Protein AF-A0A6I6DXA4-F1 (afdb_monomer_lite)

Foldseek 3Di:
DVVVVVVVVVVCCVVVVVVVVVVVVVVVLLVVQLVQQVVQLVVADFFAFPQWGQHDLQWWKWKWFAAPPPRDTQWIWIHGNQRTPFIAGNNDTDDFHGDSTGGCPVVLVSSQNTFKMWMWIDGPPDRDIKTWMFGHHRGGTHDTGDIDD

Structure (mmCIF, N/CA/C/O backbone):
data_AF-A0A6I6DXA4-F1
#
_entry.id   AF-A0A6I6DXA4-F1
#
loop_
_atom_site.group_PDB
_atom_site.id
_atom_site.type_symbol
_atom_site.label_atom_id
_atom_site.label_alt_id
_atom_site.label_comp_id
_atom_site.label_asym_id
_atom_site.label_entity_id
_atom_site.label_seq_id
_atom_site.pdbx_PDB_ins_code
_atom_site.Cartn_x
_atom_site.Cartn_y
_atom_site.Cartn_z
_atom_site.occupancy
_atom_site.B_iso_or_equiv
_atom_site.auth_seq_id
_atom_site.auth_comp_id
_atom_site.auth_asym_id
_atom_site.auth_atom_id
_atom_site.pdbx_PDB_model_num
ATOM 1 N N . MET A 1 1 ? 25.710 20.396 -50.834 1.00 61.38 1 MET A N 1
ATOM 2 C CA . MET A 1 1 ? 24.650 19.379 -50.615 1.00 61.38 1 MET A CA 1
ATOM 3 C C . MET A 1 1 ? 25.096 18.184 -49.752 1.00 61.38 1 MET A C 1
ATOM 5 O O . MET A 1 1 ? 24.454 17.925 -48.745 1.00 61.38 1 MET A O 1
ATOM 9 N N . ARG A 1 2 ? 26.213 17.489 -50.051 1.00 68.38 2 ARG A N 1
ATOM 10 C CA . ARG A 1 2 ? 26.693 16.324 -49.257 1.00 68.38 2 ARG A CA 1
ATOM 11 C C . ARG A 1 2 ? 27.071 16.621 -47.791 1.00 68.38 2 ARG A C 1
ATOM 13 O O . ARG A 1 2 ? 26.839 15.774 -46.934 1.00 68.38 2 ARG A O 1
ATOM 20 N N . LEU A 1 3 ? 27.631 17.799 -47.497 1.00 70.69 3 LEU A N 1
ATOM 21 C CA . LEU A 1 3 ? 27.996 18.215 -46.130 1.00 70.69 3 LEU A CA 1
ATOM 22 C C . LEU A 1 3 ? 26.767 18.450 -45.239 1.00 70.69 3 LEU A C 1
ATOM 24 O O . LEU A 1 3 ? 26.742 17.975 -44.110 1.00 70.69 3 LEU A O 1
ATOM 28 N N . LEU A 1 4 ? 25.720 19.084 -45.779 1.00 71.44 4 LEU A N 1
ATOM 29 C CA . LEU A 1 4 ? 24.473 19.366 -45.060 1.00 71.44 4 LEU A CA 1
ATOM 30 C C . LEU A 1 4 ? 23.754 18.072 -44.632 1.00 71.44 4 LEU A C 1
ATOM 32 O O . LEU A 1 4 ? 23.289 17.961 -43.505 1.00 71.44 4 LEU A O 1
ATOM 36 N N . ILE A 1 5 ? 23.740 17.061 -45.509 1.00 72.75 5 ILE A N 1
ATOM 37 C CA . ILE A 1 5 ? 23.133 15.744 -45.243 1.00 72.75 5 ILE A CA 1
ATOM 38 C C . ILE A 1 5 ? 23.918 14.975 -44.171 1.00 72.75 5 ILE A C 1
ATOM 40 O O . ILE A 1 5 ? 23.318 14.320 -43.321 1.00 72.75 5 ILE A O 1
ATOM 44 N N . LYS A 1 6 ? 25.257 15.051 -44.183 1.00 74.19 6 LYS A N 1
ATOM 45 C CA . LYS A 1 6 ? 26.081 14.460 -43.118 1.00 74.19 6 LYS A CA 1
ATOM 46 C C . LYS A 1 6 ? 25.807 15.149 -41.780 1.00 74.19 6 LYS A C 1
ATOM 48 O O . LYS A 1 6 ? 25.590 14.449 -40.800 1.00 74.19 6 LYS A O 1
ATOM 53 N N . LEU A 1 7 ? 25.744 16.482 -41.752 1.00 74.88 7 LEU A N 1
ATOM 54 C CA . LEU A 1 7 ? 25.455 17.245 -40.535 1.00 74.88 7 LEU A CA 1
ATOM 55 C C . LEU A 1 7 ? 24.072 16.902 -39.957 1.00 74.88 7 LEU A C 1
ATOM 57 O O . LEU A 1 7 ? 23.963 16.620 -38.768 1.00 74.88 7 LEU A O 1
ATOM 61 N N . LEU A 1 8 ? 23.037 16.828 -40.805 1.00 74.56 8 LEU A N 1
ATOM 62 C CA . LEU A 1 8 ? 21.688 16.432 -40.384 1.00 74.56 8 LEU A CA 1
ATOM 63 C C . LEU A 1 8 ? 21.642 15.011 -39.807 1.00 74.56 8 LEU A C 1
ATOM 65 O O . LEU A 1 8 ? 20.935 14.778 -38.832 1.00 74.56 8 LEU A O 1
ATOM 69 N N . LYS A 1 9 ? 22.408 14.065 -40.370 1.00 75.56 9 LYS A N 1
ATOM 70 C CA . LYS A 1 9 ? 22.510 12.703 -39.822 1.00 75.56 9 LYS A CA 1
ATOM 71 C C . LYS A 1 9 ? 23.160 12.686 -38.440 1.00 75.56 9 LYS A C 1
ATOM 73 O O . LYS A 1 9 ? 22.670 11.982 -37.567 1.00 75.56 9 LYS A O 1
ATOM 78 N N . TRP A 1 10 ? 24.221 13.466 -38.229 1.00 77.31 10 TRP A N 1
ATOM 79 C CA . TRP A 1 10 ? 24.872 13.568 -36.919 1.00 77.31 10 TRP A CA 1
ATOM 80 C C . TRP A 1 10 ? 23.971 14.234 -35.879 1.00 77.31 10 TRP A C 1
ATOM 82 O O . TRP A 1 10 ? 23.909 13.750 -34.756 1.00 77.31 10 TRP A O 1
ATOM 92 N N . ILE A 1 11 ? 23.216 15.271 -36.256 1.00 76.94 11 ILE A N 1
ATOM 93 C CA . ILE A 1 11 ? 22.237 15.927 -35.372 1.00 76.94 11 ILE A CA 1
ATOM 94 C C . ILE A 1 11 ? 21.080 14.976 -35.037 1.00 76.94 11 ILE A C 1
ATOM 96 O O . ILE A 1 11 ? 20.713 14.840 -33.874 1.00 76.94 11 ILE A O 1
ATOM 100 N N . GLY A 1 12 ? 20.540 14.267 -36.034 1.00 71.12 12 GLY A N 1
ATOM 101 C CA . GLY A 1 12 ? 19.500 13.259 -35.825 1.00 71.12 12 GLY A CA 1
ATOM 102 C C . GLY A 1 12 ? 19.966 12.101 -34.940 1.00 71.12 12 GLY A C 1
ATOM 103 O O . GLY A 1 12 ? 19.202 11.629 -34.107 1.00 71.12 12 GLY A O 1
ATOM 104 N N . LEU A 1 13 ? 21.229 11.682 -35.058 1.00 76.75 13 LEU A N 1
ATOM 105 C CA . LEU A 1 13 ? 21.825 10.668 -34.186 1.00 76.75 13 LEU A CA 1
ATOM 106 C C . LEU A 1 13 ? 22.044 11.201 -32.758 1.00 76.75 13 LEU A C 1
ATOM 108 O O . LEU A 1 13 ? 21.712 10.515 -31.794 1.00 76.75 13 LEU A O 1
ATOM 112 N N . LEU A 1 14 ? 22.551 12.432 -32.623 1.00 81.38 14 LEU A N 1
ATOM 113 C CA . LEU A 1 14 ? 22.795 13.102 -31.340 1.00 81.38 14 LEU A CA 1
ATOM 114 C C . LEU A 1 14 ? 21.514 13.376 -30.554 1.00 81.38 14 LEU A C 1
ATOM 116 O O . LEU A 1 14 ? 21.556 13.358 -29.332 1.00 81.38 14 LEU A O 1
ATOM 120 N N . LEU A 1 15 ? 20.390 13.620 -31.230 1.00 78.88 15 LEU A N 1
ATOM 121 C CA . LEU A 1 15 ? 19.097 13.865 -30.586 1.00 78.88 15 LEU A CA 1
ATOM 122 C C . LEU A 1 15 ? 18.238 12.596 -30.473 1.00 78.88 15 LEU A C 1
ATOM 124 O O . LEU A 1 15 ? 17.504 12.436 -29.501 1.00 78.88 15 LEU A O 1
ATOM 128 N N . GLY A 1 16 ? 18.343 11.672 -31.430 1.00 81.25 16 GLY A N 1
ATOM 129 C CA . GLY A 1 16 ? 17.563 10.433 -31.448 1.00 81.25 16 GLY A CA 1
ATOM 130 C C . GLY A 1 16 ? 18.041 9.397 -30.432 1.00 81.25 16 GLY A C 1
ATOM 131 O O . GLY A 1 16 ? 17.216 8.744 -29.795 1.00 81.25 16 GLY A O 1
ATOM 132 N N . LEU A 1 17 ? 19.358 9.262 -30.235 1.00 84.75 17 LEU A N 1
ATOM 133 C CA . LEU A 1 17 ? 19.905 8.286 -29.290 1.00 84.75 17 LEU A CA 1
ATOM 134 C C . LEU A 1 17 ? 19.518 8.604 -27.829 1.00 84.75 17 LEU A C 1
ATOM 136 O O . LEU A 1 17 ? 19.023 7.700 -27.156 1.00 84.75 17 LEU A O 1
ATOM 140 N N . PRO A 1 18 ? 19.644 9.852 -27.328 1.00 86.75 18 PRO A N 1
ATOM 141 C CA . PRO A 1 18 ? 19.205 10.186 -25.973 1.00 86.75 18 PRO A CA 1
ATOM 142 C C . PRO A 1 18 ? 17.703 9.992 -25.767 1.00 86.75 18 PRO A C 1
ATOM 144 O O . PRO A 1 18 ? 17.293 9.544 -24.700 1.00 86.75 18 PRO A O 1
ATOM 147 N N . LEU A 1 19 ? 16.882 10.278 -26.784 1.00 86.25 19 LEU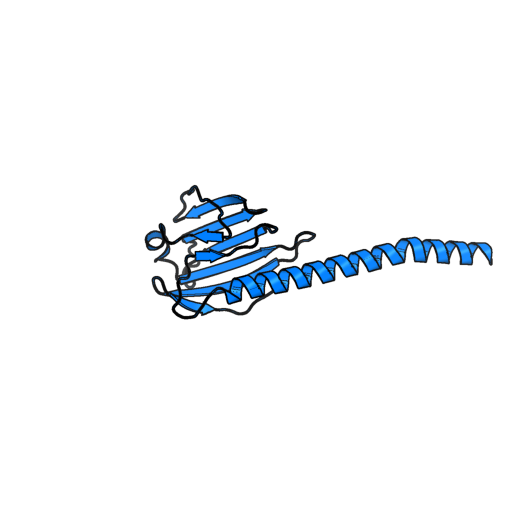 A N 1
ATOM 148 C CA . LEU A 1 19 ? 15.437 10.073 -26.704 1.00 86.25 19 LEU A CA 1
ATOM 149 C C . LEU A 1 19 ? 15.088 8.585 -26.552 1.00 86.25 19 LEU A C 1
ATOM 151 O O . LEU A 1 19 ? 14.270 8.229 -25.708 1.00 86.25 19 LEU A O 1
ATOM 155 N N . LEU A 1 20 ? 15.746 7.707 -27.317 1.00 87.06 20 LEU A N 1
ATOM 156 C CA . LEU A 1 20 ? 15.574 6.256 -27.190 1.00 87.06 20 LEU A CA 1
ATOM 157 C C . LEU A 1 20 ? 16.023 5.743 -25.818 1.00 87.06 20 LEU A C 1
ATOM 159 O O . LEU A 1 20 ? 15.331 4.921 -25.218 1.00 87.06 20 LEU A O 1
ATOM 163 N N . VAL A 1 21 ? 17.145 6.250 -25.297 1.00 87.44 21 VAL A N 1
ATOM 164 C CA . VAL A 1 21 ? 17.615 5.914 -23.944 1.00 87.44 21 VAL A CA 1
ATOM 165 C C . VAL A 1 21 ? 16.595 6.356 -22.896 1.00 87.44 21 VAL A C 1
ATOM 167 O O . VAL A 1 21 ? 16.245 5.565 -22.024 1.00 87.44 21 VAL A O 1
ATOM 170 N N . LEU A 1 22 ? 16.058 7.574 -23.008 1.00 86.00 22 LEU A N 1
ATOM 171 C CA . LEU A 1 22 ? 15.039 8.089 -22.095 1.00 86.00 22 LEU A CA 1
ATOM 172 C C . LEU A 1 22 ? 13.765 7.231 -22.120 1.00 86.00 22 LEU A C 1
ATOM 174 O O . LEU A 1 22 ? 13.269 6.847 -21.063 1.00 86.00 22 LEU A O 1
ATOM 178 N N . MET A 1 23 ? 13.264 6.871 -23.307 1.00 86.00 23 MET A N 1
ATOM 179 C CA . MET A 1 23 ? 12.115 5.964 -23.431 1.00 86.00 23 MET A CA 1
ATOM 180 C C . MET A 1 23 ? 12.403 4.591 -22.811 1.00 86.00 23 MET A C 1
ATOM 182 O O . MET A 1 23 ? 11.543 4.030 -22.132 1.00 86.00 23 MET A O 1
ATOM 186 N N . GLY A 1 24 ? 13.620 4.071 -22.998 1.00 87.12 24 GLY A N 1
ATOM 187 C CA . GLY A 1 24 ? 14.070 2.827 -22.378 1.00 87.12 24 GLY A CA 1
ATOM 188 C C . GLY A 1 24 ? 14.079 2.895 -20.849 1.00 87.12 24 GLY A C 1
ATOM 189 O O . GLY A 1 24 ? 13.606 1.965 -20.199 1.00 87.12 24 GLY A O 1
ATOM 190 N N . LEU A 1 25 ? 14.552 4.005 -20.274 1.00 87.44 25 LEU A N 1
ATOM 191 C CA . LEU A 1 25 ? 14.566 4.228 -18.825 1.00 87.44 25 LEU A CA 1
ATOM 192 C C . LEU A 1 25 ? 13.153 4.322 -18.241 1.00 87.44 25 LEU A C 1
ATOM 194 O O . LEU A 1 25 ? 12.880 3.694 -17.222 1.00 87.44 25 LEU A O 1
ATOM 198 N N . ILE A 1 26 ? 12.237 5.034 -18.905 1.00 86.56 26 ILE A N 1
ATOM 199 C CA . ILE A 1 26 ? 10.836 5.141 -18.465 1.00 86.56 26 ILE A CA 1
ATOM 200 C C . ILE A 1 26 ? 10.156 3.767 -18.500 1.00 86.56 26 ILE A C 1
ATOM 202 O O . ILE A 1 26 ? 9.511 3.368 -17.532 1.00 86.56 26 ILE A O 1
ATOM 206 N N . ALA A 1 27 ? 10.328 3.012 -19.590 1.00 87.56 27 ALA A N 1
ATOM 207 C CA . ALA A 1 27 ? 9.765 1.667 -19.709 1.00 87.56 27 ALA A CA 1
ATOM 208 C C . ALA A 1 27 ? 10.361 0.694 -18.677 1.00 87.56 27 ALA A C 1
ATOM 210 O O . ALA A 1 27 ? 9.665 -0.187 -18.170 1.00 87.56 27 ALA A O 1
ATOM 211 N N . TRP A 1 28 ? 11.648 0.845 -18.358 1.00 89.81 28 TRP A N 1
ATOM 212 C CA . TRP A 1 28 ? 12.298 0.077 -17.304 1.00 89.81 28 TRP A CA 1
ATOM 213 C C . TRP A 1 28 ? 11.725 0.404 -15.922 1.00 89.81 28 TRP A C 1
ATOM 215 O O . TRP A 1 28 ? 11.351 -0.520 -15.201 1.00 89.81 28 TRP A O 1
ATOM 225 N N . ASP A 1 29 ? 11.603 1.685 -15.565 1.00 89.69 29 ASP A N 1
ATOM 226 C CA . ASP A 1 29 ? 11.065 2.103 -14.263 1.00 89.69 29 ASP A CA 1
ATOM 227 C C . ASP A 1 29 ? 9.596 1.677 -14.096 1.00 89.69 29 ASP A C 1
ATOM 229 O O . ASP A 1 29 ? 9.220 1.188 -13.034 1.00 89.69 29 ASP A O 1
ATOM 233 N N . ALA A 1 30 ? 8.791 1.729 -15.165 1.00 89.62 30 ALA A N 1
ATOM 234 C CA . ALA A 1 30 ? 7.420 1.211 -15.167 1.00 89.62 30 ALA A CA 1
ATOM 235 C C . ALA A 1 30 ? 7.357 -0.289 -14.821 1.00 89.62 30 ALA A C 1
ATOM 237 O O . ALA A 1 30 ? 6.567 -0.697 -13.974 1.00 89.62 30 ALA A O 1
ATOM 238 N N . ARG A 1 31 ? 8.237 -1.113 -15.409 1.00 91.31 31 ARG A N 1
ATOM 239 C CA . ARG A 1 31 ? 8.324 -2.549 -15.079 1.00 91.31 31 ARG A CA 1
ATOM 240 C C . ARG A 1 31 ? 8.811 -2.794 -13.655 1.00 91.31 31 ARG A C 1
ATOM 242 O O . ARG A 1 31 ? 8.387 -3.750 -13.016 1.00 91.31 31 ARG A O 1
ATOM 249 N N . GLN A 1 32 ? 9.738 -1.976 -13.161 1.00 93.00 32 GLN A N 1
ATOM 250 C CA . GLN A 1 32 ? 10.205 -2.086 -11.777 1.00 93.00 32 GLN A CA 1
ATOM 251 C C . GLN A 1 32 ? 9.102 -1.704 -10.788 1.00 93.00 32 GLN A C 1
ATOM 253 O O . GLN A 1 32 ? 8.949 -2.356 -9.758 1.00 93.00 32 GLN A O 1
ATOM 258 N N . LEU A 1 33 ? 8.305 -0.691 -11.124 1.00 94.12 33 LEU A N 1
ATOM 259 C CA . LEU A 1 33 ? 7.124 -0.311 -10.365 1.00 94.12 33 LEU A CA 1
ATOM 260 C C . LEU A 1 33 ? 6.082 -1.436 -10.353 1.00 94.12 33 LEU A C 1
ATOM 262 O O . LEU A 1 33 ? 5.598 -1.785 -9.282 1.00 94.12 33 LEU A O 1
ATOM 266 N N . GLU A 1 34 ? 5.789 -2.039 -11.506 1.00 94.19 34 GLU A N 1
ATOM 267 C CA . GLU A 1 34 ? 4.882 -3.190 -11.619 1.00 94.19 34 GLU A CA 1
ATOM 268 C C . GLU A 1 34 ? 5.306 -4.331 -10.693 1.00 94.19 34 GLU A C 1
ATOM 270 O O . GLU A 1 34 ? 4.524 -4.782 -9.859 1.00 94.19 34 GLU A O 1
ATOM 275 N N . LYS A 1 35 ? 6.583 -4.722 -10.759 1.00 94.56 35 LYS A N 1
ATOM 276 C CA . LYS A 1 35 ? 7.149 -5.762 -9.893 1.00 94.56 35 LYS A CA 1
ATOM 277 C C . LYS A 1 35 ? 7.060 -5.407 -8.415 1.00 94.56 35 LYS A C 1
ATOM 279 O O . LYS A 1 35 ? 6.744 -6.272 -7.607 1.00 94.56 35 LYS A O 1
ATOM 284 N N . ALA A 1 36 ? 7.333 -4.157 -8.046 1.00 95.19 36 ALA A N 1
ATOM 285 C CA . ALA A 1 36 ? 7.223 -3.719 -6.658 1.00 95.19 36 ALA A CA 1
ATOM 286 C C . ALA A 1 36 ? 5.769 -3.797 -6.164 1.00 95.19 36 ALA A C 1
ATOM 288 O O . ALA A 1 36 ? 5.516 -4.286 -5.065 1.00 95.19 36 ALA A O 1
ATOM 289 N N . VAL A 1 37 ? 4.802 -3.384 -6.989 1.00 96.50 37 VAL A N 1
ATOM 290 C CA . VAL A 1 37 ? 3.368 -3.516 -6.687 1.00 96.50 37 VAL A CA 1
ATOM 291 C C . VAL A 1 37 ? 2.975 -4.986 -6.546 1.00 96.50 37 VAL A C 1
ATOM 293 O O . VAL A 1 37 ? 2.267 -5.340 -5.606 1.00 96.50 37 VAL A O 1
ATOM 296 N N . GLU A 1 38 ? 3.448 -5.856 -7.438 1.00 96.06 38 GLU A N 1
ATOM 297 C CA . GLU A 1 38 ? 3.218 -7.300 -7.355 1.00 96.06 38 GLU A CA 1
ATOM 298 C C . GLU A 1 38 ? 3.791 -7.910 -6.078 1.00 96.06 38 GLU A C 1
ATOM 300 O O . GLU A 1 38 ? 3.093 -8.675 -5.417 1.00 96.06 38 GLU A O 1
ATOM 305 N N . GLN A 1 39 ? 5.020 -7.548 -5.707 1.00 95.94 39 GLN A N 1
ATOM 306 C CA . GLN A 1 39 ? 5.682 -8.029 -4.495 1.00 95.94 39 GLN A CA 1
ATOM 307 C C . GLN A 1 39 ? 4.927 -7.612 -3.234 1.00 95.94 39 GLN A C 1
ATOM 309 O O . GLN A 1 39 ? 4.674 -8.452 -2.371 1.00 95.94 39 GLN A O 1
ATOM 314 N N . VAL A 1 40 ? 4.512 -6.345 -3.149 1.00 96.94 40 VAL A N 1
ATOM 315 C CA . VAL A 1 40 ? 3.721 -5.853 -2.014 1.00 96.94 40 VAL A CA 1
ATOM 316 C C . VAL A 1 40 ? 2.333 -6.492 -2.000 1.00 96.94 40 VAL A C 1
ATOM 318 O O . VAL A 1 40 ? 1.833 -6.848 -0.947 1.00 96.94 40 VAL A O 1
ATOM 321 N N . ALA A 1 41 ? 1.695 -6.716 -3.147 1.00 96.69 41 ALA A N 1
ATOM 322 C CA . ALA A 1 41 ? 0.418 -7.428 -3.180 1.00 96.69 41 ALA A CA 1
ATOM 323 C C . ALA A 1 41 ? 0.558 -8.904 -2.768 1.00 96.69 41 ALA A C 1
ATOM 325 O O . ALA A 1 41 ? -0.326 -9.446 -2.110 1.00 96.69 41 ALA A O 1
ATOM 326 N N . ALA A 1 42 ? 1.655 -9.559 -3.156 1.00 95.56 42 ALA A N 1
ATOM 327 C CA . ALA A 1 42 ? 1.923 -10.966 -2.868 1.00 95.56 42 ALA A CA 1
ATOM 328 C C . ALA A 1 42 ? 2.274 -11.238 -1.398 1.00 95.56 42 ALA A C 1
ATOM 330 O O . ALA A 1 42 ? 2.187 -12.385 -0.964 1.00 95.56 42 ALA A O 1
ATOM 331 N N . SER A 1 43 ? 2.641 -10.216 -0.620 1.00 95.94 43 SER A N 1
ATOM 332 C CA . SER A 1 43 ? 2.851 -10.378 0.822 1.00 95.94 43 SER A CA 1
ATOM 333 C C . SER A 1 43 ? 1.548 -10.524 1.608 1.00 95.94 43 SER A C 1
ATOM 335 O O . SER A 1 43 ? 1.580 -10.936 2.766 1.00 95.94 43 SER A O 1
ATOM 337 N N . PHE A 1 44 ? 0.401 -10.185 1.011 1.00 96.62 44 PHE A N 1
ATOM 338 C CA . PHE A 1 44 ? -0.905 -10.367 1.634 1.00 96.62 44 PHE A CA 1
ATOM 339 C C . PHE A 1 44 ? -1.499 -11.728 1.280 1.00 96.62 44 PHE A C 1
ATOM 341 O O . PHE A 1 44 ? -1.341 -12.246 0.176 1.00 96.62 44 PHE A O 1
ATOM 348 N N . THR A 1 45 ? -2.238 -12.298 2.227 1.00 96.12 45 THR A N 1
ATOM 349 C CA . THR A 1 45 ? -2.944 -13.572 2.066 1.00 96.12 45 THR A CA 1
ATOM 350 C C . THR A 1 45 ? -4.394 -13.418 2.504 1.00 96.12 45 THR A C 1
ATOM 352 O O . THR A 1 45 ? -4.695 -12.656 3.425 1.00 96.12 45 THR A O 1
ATOM 355 N N . LEU A 1 46 ? -5.311 -14.138 1.852 1.00 96.06 46 LEU A N 1
ATOM 356 C CA . LEU A 1 46 ? -6.710 -14.179 2.281 1.00 96.06 46 LEU A CA 1
ATOM 357 C C . LEU A 1 46 ? -6.796 -14.758 3.699 1.00 96.06 46 LEU A C 1
ATOM 359 O O . LEU A 1 46 ? -6.197 -15.788 3.999 1.00 96.06 46 LEU A O 1
ATOM 363 N N . GLY A 1 47 ? -7.525 -14.078 4.581 1.00 94.38 47 GLY A N 1
ATOM 364 C CA . GLY A 1 47 ? -7.609 -14.409 6.002 1.00 94.38 47 GLY A CA 1
ATOM 365 C C . GLY A 1 47 ? -6.408 -13.959 6.845 1.00 94.38 47 GLY A C 1
ATOM 366 O O . GLY A 1 47 ? -6.471 -14.103 8.068 1.00 94.38 47 GLY A O 1
ATOM 367 N N . GLY A 1 48 ? -5.352 -13.420 6.223 1.00 94.06 48 GLY A N 1
ATOM 368 C CA . GLY A 1 48 ? -4.195 -12.821 6.889 1.00 94.06 48 GLY A CA 1
ATOM 369 C C . GLY A 1 48 ? -4.479 -11.420 7.439 1.00 94.06 48 GLY A C 1
ATOM 370 O O . GLY A 1 48 ? -5.551 -10.857 7.209 1.00 94.06 48 GLY A O 1
ATOM 371 N N . SER A 1 49 ? -3.516 -10.851 8.171 1.00 94.06 49 SER A N 1
ATOM 372 C CA . SER A 1 49 ? -3.641 -9.497 8.731 1.00 94.06 49 SER A CA 1
ATOM 373 C C . SER A 1 49 ? -3.509 -8.427 7.636 1.00 94.06 49 SER A C 1
ATOM 375 O O . SER A 1 49 ? -2.551 -8.484 6.864 1.00 94.06 49 SER A O 1
ATOM 377 N N . PRO A 1 50 ? -4.412 -7.430 7.576 1.00 95.56 50 PRO A N 1
ATOM 378 C CA . PRO A 1 50 ? -4.288 -6.299 6.659 1.00 95.56 50 PRO A CA 1
ATOM 379 C C . PRO A 1 50 ? -3.376 -5.183 7.202 1.00 95.56 50 PRO A C 1
ATOM 381 O O . PRO A 1 50 ? -3.062 -4.248 6.473 1.00 95.56 50 PRO A O 1
ATOM 384 N N . PHE A 1 51 ? -2.983 -5.237 8.481 1.00 95.38 51 PHE A N 1
ATOM 385 C CA . PHE A 1 51 ? -2.386 -4.095 9.185 1.00 95.38 51 PHE A CA 1
ATOM 386 C C . PHE A 1 51 ? -0.857 -4.055 9.162 1.00 95.38 51 PHE A C 1
ATOM 388 O O . PHE A 1 51 ? -0.285 -3.029 9.511 1.00 95.38 51 PHE A O 1
ATOM 395 N N . ILE A 1 52 ? -0.195 -5.125 8.718 1.00 95.06 52 ILE A N 1
ATOM 396 C CA . ILE A 1 52 ? 1.255 -5.139 8.494 1.00 95.06 52 ILE A CA 1
ATOM 397 C C . ILE A 1 52 ? 1.479 -4.980 6.994 1.00 95.06 52 ILE A C 1
ATOM 399 O O . ILE A 1 52 ? 1.209 -5.895 6.216 1.00 95.06 52 ILE A O 1
ATOM 403 N N . ILE A 1 53 ? 1.929 -3.797 6.589 1.00 96.44 53 ILE A N 1
ATOM 404 C CA . ILE A 1 53 ? 2.025 -3.386 5.191 1.00 96.44 53 ILE A CA 1
ATOM 405 C C . ILE A 1 53 ? 3.507 -3.250 4.834 1.00 96.44 53 ILE A C 1
ATOM 407 O O . ILE A 1 53 ? 4.102 -2.204 5.111 1.00 96.44 53 ILE A O 1
ATOM 411 N N . PRO A 1 54 ? 4.134 -4.280 4.238 1.00 96.50 54 PRO A N 1
ATOM 412 C CA . PRO A 1 54 ? 5.504 -4.162 3.761 1.00 96.50 54 PRO A CA 1
ATOM 413 C C . PRO A 1 54 ? 5.550 -3.180 2.592 1.00 96.50 54 PRO A C 1
ATOM 415 O O . PRO A 1 54 ? 4.680 -3.190 1.722 1.00 96.50 54 PRO A O 1
ATOM 418 N N . LEU A 1 55 ? 6.556 -2.310 2.572 1.00 96.50 55 LEU A N 1
ATOM 419 C CA . LEU A 1 55 ? 6.690 -1.272 1.552 1.00 96.50 55 LEU A CA 1
ATOM 420 C C . LEU A 1 55 ? 8.161 -1.136 1.1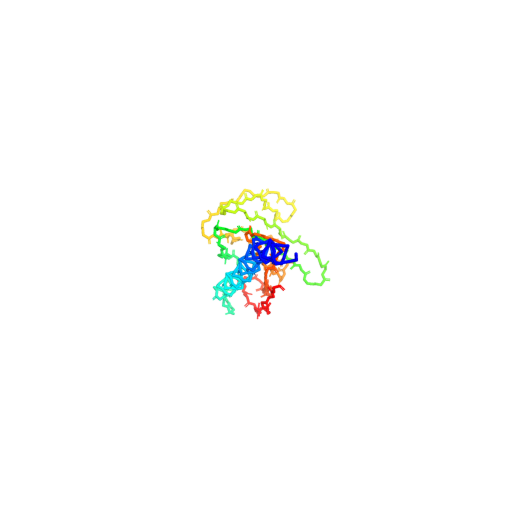37 1.00 96.50 55 LEU A C 1
ATOM 422 O O . LEU A 1 55 ? 9.044 -1.199 1.992 1.00 96.50 55 LEU A O 1
ATOM 426 N N . PRO A 1 56 ? 8.449 -0.917 -0.157 1.00 94.75 56 PRO A N 1
ATOM 427 C CA . PRO A 1 56 ? 9.812 -0.700 -0.623 1.00 94.75 56 PRO A CA 1
ATOM 428 C C . PRO A 1 56 ? 10.389 0.607 -0.065 1.00 94.75 56 PRO A C 1
ATOM 430 O O . PRO A 1 56 ? 9.768 1.669 -0.149 1.00 94.75 56 PRO A O 1
ATOM 433 N N . ALA A 1 57 ? 11.601 0.533 0.488 1.00 94.06 57 ALA A N 1
ATOM 434 C CA . ALA A 1 57 ? 12.277 1.676 1.098 1.00 94.06 57 ALA A CA 1
ATOM 435 C C . ALA A 1 57 ? 12.814 2.688 0.073 1.00 94.06 57 ALA A C 1
ATOM 437 O O . ALA A 1 57 ? 13.128 3.809 0.440 1.00 94.06 57 ALA A O 1
ATOM 438 N N . ASP A 1 58 ? 12.934 2.325 -1.200 1.00 92.19 58 ASP A N 1
ATOM 439 C CA . ASP A 1 58 ? 13.494 3.159 -2.267 1.00 92.19 58 ASP A CA 1
ATOM 440 C C . ASP A 1 58 ? 12.426 3.928 -3.063 1.00 92.19 58 ASP A C 1
ATOM 442 O O . ASP A 1 58 ? 12.734 4.475 -4.119 1.00 92.19 58 ASP A O 1
ATOM 446 N N . ARG A 1 59 ? 11.171 3.951 -2.589 1.00 91.19 59 ARG A N 1
ATOM 447 C CA . ARG A 1 59 ? 10.035 4.546 -3.309 1.00 91.19 59 ARG A CA 1
ATOM 448 C C . ARG A 1 59 ? 9.180 5.453 -2.431 1.00 91.19 59 ARG A C 1
ATOM 450 O O . ARG A 1 59 ? 9.285 5.476 -1.201 1.00 91.19 59 ARG A O 1
ATOM 457 N N . ILE A 1 60 ? 8.292 6.192 -3.093 1.00 94.62 60 ILE A N 1
ATOM 458 C CA . ILE A 1 60 ? 7.151 6.836 -2.443 1.00 94.62 60 ILE A CA 1
ATOM 459 C C . ILE A 1 60 ? 6.006 5.829 -2.386 1.00 94.62 60 ILE A C 1
ATOM 461 O O . ILE A 1 60 ? 5.623 5.268 -3.415 1.00 94.62 60 ILE A O 1
ATOM 465 N N . ALA A 1 61 ? 5.443 5.642 -1.197 1.00 95.88 61 ALA A N 1
ATOM 466 C CA . ALA A 1 61 ? 4.247 4.852 -0.974 1.00 95.88 61 ALA A CA 1
ATOM 467 C C . ALA A 1 61 ? 3.151 5.713 -0.343 1.00 95.88 61 ALA A C 1
ATOM 469 O O . ALA A 1 61 ? 3.400 6.488 0.582 1.00 95.88 61 ALA A O 1
ATOM 470 N N . MET A 1 62 ? 1.930 5.557 -0.838 1.00 96.44 62 MET A N 1
ATOM 471 C CA . MET A 1 62 ? 0.725 6.161 -0.289 1.00 96.44 62 MET A CA 1
ATOM 472 C C . MET A 1 62 ? -0.210 5.037 0.136 1.00 96.44 62 MET A C 1
ATOM 474 O O . MET A 1 62 ? -0.537 4.168 -0.673 1.00 96.44 62 MET A O 1
ATOM 478 N N . VAL A 1 63 ? -0.639 5.061 1.391 1.00 97.38 63 VAL A N 1
ATOM 479 C CA . VAL A 1 63 ? -1.568 4.078 1.952 1.00 97.38 63 VAL A CA 1
ATOM 480 C C . VAL A 1 63 ? -2.773 4.831 2.483 1.00 97.38 63 VAL A C 1
ATOM 482 O O . VAL A 1 63 ? -2.615 5.736 3.297 1.00 97.38 63 VAL A O 1
ATOM 485 N N . SER A 1 64 ? -3.968 4.468 2.031 1.00 97.06 64 SER A N 1
ATOM 486 C CA . SER A 1 64 ? -5.216 5.041 2.533 1.00 97.06 64 SER A CA 1
ATOM 487 C C . SER A 1 64 ? -6.130 3.928 3.014 1.00 97.06 64 SER A C 1
ATOM 489 O O . SER A 1 64 ? -6.339 2.945 2.307 1.00 97.06 64 SER A O 1
ATOM 491 N N . VAL A 1 65 ? -6.665 4.073 4.220 1.00 97.38 65 VAL A N 1
ATOM 492 C CA . VAL A 1 65 ? -7.620 3.145 4.822 1.00 97.38 65 VAL A CA 1
ATOM 493 C C . VAL A 1 65 ? -8.976 3.827 4.841 1.00 97.38 65 VAL A C 1
ATOM 495 O O . VAL A 1 65 ? -9.145 4.848 5.510 1.00 97.38 65 VAL A O 1
ATOM 498 N N . SER A 1 66 ? -9.942 3.287 4.105 1.00 96.81 66 SER A N 1
ATOM 499 C CA . SER A 1 66 ? -11.242 3.917 3.886 1.00 96.81 66 SER A CA 1
ATOM 500 C C . SER A 1 66 ? -12.408 2.942 4.028 1.00 96.81 66 SER A C 1
ATOM 502 O O . SER A 1 66 ? -12.241 1.724 4.031 1.00 96.81 66 SER A O 1
ATOM 504 N N . ASN A 1 67 ? -13.605 3.491 4.199 1.00 95.56 67 ASN A N 1
ATOM 505 C CA . ASN A 1 67 ? -14.852 2.742 4.184 1.00 95.56 67 ASN A CA 1
ATOM 506 C C . ASN A 1 67 ? -15.473 2.838 2.783 1.00 95.56 67 ASN A C 1
ATOM 508 O O . ASN A 1 67 ? -15.688 3.947 2.277 1.00 95.56 67 ASN A O 1
ATOM 512 N N . ARG A 1 68 ? -15.765 1.695 2.153 1.00 89.31 68 ARG A N 1
ATOM 513 C CA . ARG A 1 68 ? -16.230 1.656 0.755 1.00 89.31 68 ARG A CA 1
ATOM 514 C C . ARG A 1 68 ? -17.556 2.376 0.514 1.00 89.31 68 ARG A C 1
ATOM 516 O O . ARG A 1 68 ? -17.716 2.970 -0.552 1.00 89.31 68 ARG A O 1
ATOM 523 N N . ASP A 1 69 ? -18.459 2.355 1.490 1.00 90.12 69 ASP A N 1
ATOM 524 C CA . ASP A 1 69 ? -19.822 2.872 1.341 1.00 90.12 69 ASP A CA 1
ATOM 525 C C . ASP A 1 69 ? -19.889 4.374 1.628 1.00 90.12 69 ASP A C 1
ATOM 527 O O . ASP A 1 69 ? -20.511 5.141 0.895 1.00 90.12 69 ASP A O 1
ATOM 531 N N . SER A 1 70 ? -19.203 4.818 2.683 1.00 88.06 70 SER A N 1
ATOM 532 C CA . SER A 1 70 ? -19.265 6.206 3.159 1.00 88.06 70 SER A CA 1
ATOM 533 C C . SER A 1 70 ? -18.162 7.113 2.607 1.00 88.06 70 SER A C 1
ATOM 535 O O . SER A 1 70 ? -18.209 8.322 2.828 1.00 88.06 70 SER A O 1
ATOM 537 N N . ARG A 1 71 ? -17.148 6.556 1.924 1.00 83.56 71 ARG A N 1
ATOM 538 C CA . ARG A 1 71 ? -15.903 7.254 1.527 1.00 83.56 71 ARG A CA 1
ATOM 539 C C . ARG A 1 71 ? -15.171 7.927 2.694 1.00 83.56 71 ARG A C 1
ATOM 541 O O . ARG A 1 71 ? -14.330 8.798 2.482 1.00 83.56 71 ARG A O 1
ATOM 548 N N . ARG A 1 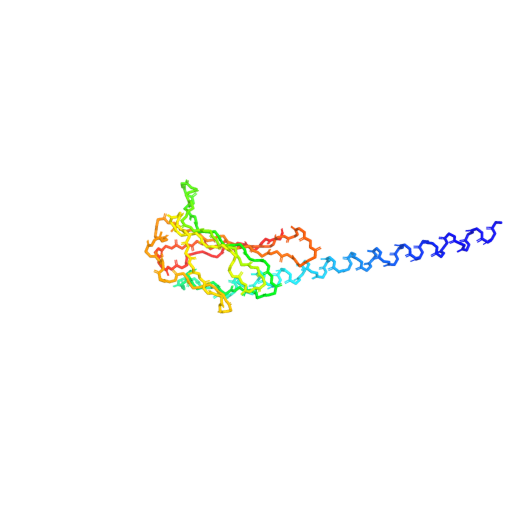72 ? -15.487 7.544 3.932 1.00 91.88 72 ARG A N 1
ATOM 549 C CA . ARG A 1 72 ? -14.776 8.010 5.118 1.00 91.88 72 ARG A CA 1
ATOM 550 C C . ARG A 1 72 ? -13.363 7.446 5.092 1.00 91.88 72 ARG A C 1
ATOM 552 O O . ARG A 1 72 ? -13.198 6.238 4.945 1.00 91.88 72 ARG A O 1
ATOM 559 N N . THR A 1 73 ? -12.374 8.300 5.311 1.00 95.38 73 THR A N 1
ATOM 560 C CA . THR A 1 73 ? -10.985 7.877 5.492 1.00 95.38 73 THR A CA 1
ATOM 561 C C . THR A 1 73 ? -10.679 7.721 6.978 1.00 95.38 73 THR A C 1
ATOM 563 O O . THR A 1 73 ? -10.837 8.664 7.756 1.00 95.38 73 THR A O 1
ATOM 566 N N . CYS A 1 74 ? -10.276 6.520 7.385 1.00 96.19 74 CYS A N 1
ATOM 567 C CA . CYS A 1 74 ? -9.831 6.222 8.743 1.00 96.19 74 CYS A CA 1
ATOM 568 C C . CYS A 1 74 ? -8.331 6.445 8.905 1.00 96.19 74 CYS A C 1
ATOM 570 O O . CYS A 1 74 ? -7.910 6.845 9.987 1.00 96.19 74 CYS A O 1
ATOM 572 N N . ALA A 1 75 ? -7.533 6.227 7.860 1.00 97.38 75 ALA A N 1
ATOM 573 C CA . ALA A 1 75 ? -6.119 6.564 7.897 1.00 97.38 75 ALA A CA 1
ATOM 574 C C . ALA A 1 75 ? -5.565 6.960 6.533 1.00 97.38 75 ALA A C 1
ATOM 576 O O . ALA A 1 75 ? -6.010 6.452 5.512 1.00 97.38 75 ALA A O 1
ATOM 577 N N . ASP A 1 76 ? -4.559 7.826 6.549 1.00 97.12 76 ASP A N 1
ATOM 578 C CA . ASP A 1 76 ? -3.757 8.193 5.387 1.00 97.12 76 ASP A CA 1
ATOM 579 C C . ASP A 1 76 ? -2.292 8.253 5.795 1.00 97.12 76 ASP A C 1
ATOM 581 O O . ASP A 1 76 ? -1.931 8.931 6.762 1.00 97.12 76 ASP A O 1
ATOM 585 N N . LEU A 1 77 ? -1.441 7.566 5.043 1.00 97.50 77 LEU A N 1
ATOM 586 C CA . LEU A 1 77 ? -0.009 7.515 5.273 1.00 97.50 77 LEU A CA 1
ATOM 587 C C . LEU A 1 77 ? 0.753 7.793 3.987 1.00 97.50 77 LEU A C 1
ATOM 589 O O . LEU A 1 77 ? 0.392 7.316 2.909 1.00 97.50 77 LEU A O 1
ATOM 593 N N . VAL A 1 78 ? 1.845 8.537 4.124 1.00 96.94 78 VAL A N 1
ATOM 594 C CA . VAL A 1 78 ? 2.808 8.775 3.054 1.00 96.94 78 VAL A CA 1
ATOM 595 C C . VAL A 1 78 ? 4.190 8.406 3.560 1.00 96.94 78 VAL A C 1
ATOM 597 O O . VAL A 1 78 ? 4.697 8.992 4.519 1.00 96.94 78 VAL A O 1
ATOM 600 N N . VAL A 1 79 ? 4.817 7.456 2.879 1.00 96.38 79 VAL A N 1
ATOM 601 C CA . VAL A 1 79 ? 6.211 7.064 3.082 1.00 96.38 79 VAL A CA 1
ATOM 602 C C . VAL A 1 79 ? 7.006 7.534 1.877 1.00 96.38 79 VAL A C 1
ATOM 604 O O . VAL A 1 79 ? 6.560 7.396 0.743 1.00 96.38 79 VAL A O 1
ATOM 607 N N . HIS A 1 80 ? 8.183 8.098 2.111 1.00 94.62 80 HIS A N 1
ATOM 608 C CA . HIS A 1 80 ? 9.084 8.515 1.048 1.00 94.62 80 HIS A CA 1
ATOM 609 C C . HIS A 1 80 ? 10.508 8.130 1.419 1.00 94.62 80 HIS A C 1
ATOM 611 O O . HIS A 1 80 ? 11.043 8.639 2.407 1.00 94.62 80 HIS A O 1
ATOM 617 N N . ASN A 1 81 ? 11.106 7.263 0.602 1.00 92.38 81 ASN A N 1
ATOM 618 C CA . ASN A 1 81 ? 12.470 6.767 0.765 1.00 92.38 81 ASN A CA 1
ATOM 619 C C . ASN A 1 81 ? 12.687 6.134 2.151 1.00 92.38 81 ASN A C 1
ATOM 621 O O . ASN A 1 81 ? 13.612 6.503 2.872 1.00 92.38 81 ASN A O 1
ATOM 625 N N . GLY A 1 82 ? 11.758 5.261 2.561 1.00 93.31 82 GLY A N 1
ATOM 626 C CA . GLY A 1 82 ? 11.822 4.557 3.844 1.00 93.31 82 GLY A CA 1
ATOM 627 C C . GLY A 1 82 ? 11.609 5.454 5.065 1.00 93.31 82 GLY A C 1
ATOM 628 O O . GLY A 1 82 ? 11.934 5.067 6.180 1.00 93.31 82 GLY A O 1
ATOM 629 N N . VAL A 1 83 ? 11.077 6.664 4.878 1.00 95.75 83 VAL A N 1
ATOM 630 C CA . VAL A 1 83 ? 10.750 7.591 5.967 1.00 95.75 83 VAL A CA 1
ATOM 631 C C . VAL A 1 83 ? 9.265 7.913 5.926 1.00 95.75 83 VAL A C 1
ATOM 633 O O . VAL A 1 83 ? 8.757 8.373 4.900 1.00 95.75 83 VAL A O 1
ATOM 636 N N . VAL A 1 84 ? 8.566 7.724 7.047 1.00 96.88 84 VAL A N 1
ATOM 637 C CA . VAL A 1 84 ? 7.169 8.153 7.186 1.00 96.88 84 VAL A CA 1
ATOM 638 C C . VAL A 1 84 ? 7.122 9.680 7.214 1.00 96.88 84 VAL A C 1
ATOM 640 O O . VAL A 1 84 ? 7.638 10.317 8.128 1.00 96.88 84 VAL A O 1
ATOM 643 N N . ARG A 1 85 ? 6.535 10.287 6.180 1.00 96.38 85 ARG A N 1
ATOM 644 C CA . ARG A 1 85 ? 6.405 11.748 6.043 1.00 96.38 85 ARG A CA 1
ATOM 645 C C . ARG A 1 85 ? 5.124 12.267 6.666 1.00 96.38 85 ARG A C 1
ATOM 647 O O . ARG A 1 85 ? 5.109 13.362 7.219 1.00 96.38 85 ARG A O 1
ATOM 654 N N . SER A 1 86 ? 4.061 11.484 6.571 1.00 96.81 86 SER A N 1
ATOM 655 C CA . SER A 1 86 ? 2.802 11.752 7.242 1.00 96.81 86 SER A CA 1
ATOM 656 C C . SER A 1 86 ? 2.122 10.437 7.583 1.00 96.81 86 SER A C 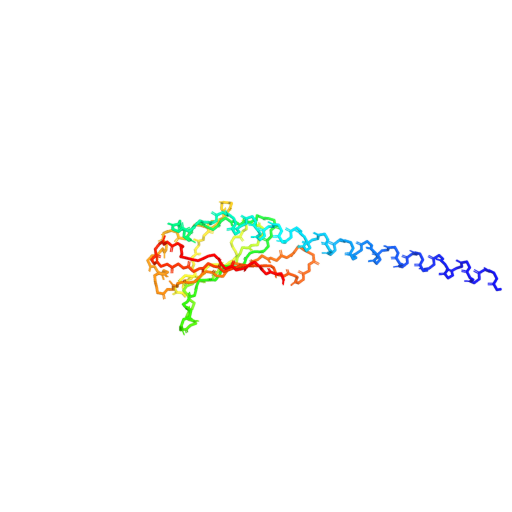1
ATOM 658 O O . SER A 1 86 ? 2.175 9.476 6.818 1.00 96.81 86 SER A O 1
ATOM 660 N N . ALA A 1 87 ? 1.475 10.408 8.738 1.00 97.38 87 ALA A N 1
ATOM 661 C CA . ALA A 1 87 ? 0.559 9.354 9.123 1.00 97.38 87 ALA A CA 1
ATOM 662 C C . ALA A 1 87 ? -0.566 10.011 9.915 1.00 97.38 87 ALA A C 1
ATOM 664 O O . ALA A 1 87 ? -0.330 10.657 10.941 1.00 97.38 87 ALA A O 1
ATOM 665 N N . ARG A 1 88 ? -1.786 9.911 9.395 1.00 97.62 88 ARG A N 1
ATOM 666 C CA . ARG A 1 88 ? -2.997 10.352 10.078 1.00 97.62 88 ARG A CA 1
ATOM 667 C C . ARG A 1 88 ? -3.880 9.148 10.308 1.00 97.62 88 ARG A C 1
ATOM 669 O O . ARG A 1 88 ? -4.141 8.414 9.367 1.00 97.62 88 ARG A O 1
ATOM 676 N N . ILE A 1 89 ? -4.347 8.968 11.535 1.00 96.50 89 ILE A N 1
ATOM 677 C CA . ILE A 1 89 ? -5.227 7.870 11.937 1.00 96.50 89 ILE A CA 1
ATOM 678 C C . ILE A 1 89 ? -6.365 8.486 12.747 1.00 96.50 89 ILE A C 1
ATOM 680 O O . ILE A 1 89 ? -6.128 9.291 13.644 1.00 96.50 89 ILE A O 1
ATOM 684 N N . ALA A 1 90 ? -7.607 8.194 12.366 1.00 92.25 90 ALA A N 1
ATOM 685 C CA . ALA A 1 90 ? -8.816 8.828 12.892 1.00 92.25 90 ALA A CA 1
ATOM 686 C C . ALA A 1 90 ? -8.737 10.375 12.917 1.00 92.25 90 ALA A C 1
ATOM 688 O O . ALA A 1 90 ? -9.252 11.032 13.818 1.00 92.25 90 ALA A O 1
ATOM 689 N N . GLY A 1 91 ? -8.066 10.969 11.922 1.00 91.06 91 GLY A N 1
ATOM 690 C CA . GLY A 1 91 ? -7.871 12.420 11.795 1.00 91.06 91 GLY A CA 1
ATOM 691 C C . GLY A 1 91 ? -6.695 13.003 12.594 1.00 91.06 91 GLY A C 1
ATOM 692 O O . GLY A 1 91 ? -6.299 14.147 12.333 1.00 91.06 91 GLY A O 1
ATOM 693 N N . GLN A 1 92 ? -6.085 12.230 13.493 1.00 95.00 92 GLN A N 1
ATOM 694 C CA . GLN A 1 92 ? -4.959 12.652 14.329 1.00 95.00 92 GLN A CA 1
ATOM 695 C C . GLN A 1 92 ? -3.620 12.280 13.696 1.00 95.00 92 GLN A C 1
ATOM 697 O O . GLN A 1 92 ? -3.496 11.219 13.095 1.00 95.00 92 GLN A O 1
ATOM 702 N N . ALA A 1 93 ? -2.618 13.151 13.823 1.00 96.31 93 ALA A N 1
ATOM 703 C CA . ALA A 1 93 ? -1.259 12.833 13.400 1.00 96.31 93 ALA A CA 1
ATOM 704 C C . ALA A 1 93 ? -0.631 11.842 14.389 1.00 96.31 93 ALA A C 1
ATOM 706 O O . ALA A 1 93 ? -0.628 12.098 15.592 1.00 96.31 93 ALA A O 1
ATOM 707 N N . VAL A 1 94 ? -0.098 10.732 13.880 1.00 95.81 94 VAL A N 1
ATOM 708 C CA . VAL A 1 94 ? 0.510 9.672 14.693 1.00 95.81 94 VAL A CA 1
ATOM 709 C C . VAL A 1 94 ? 1.971 9.511 14.276 1.00 95.81 94 VAL A C 1
ATOM 711 O O . VAL A 1 94 ? 2.238 9.337 13.087 1.00 95.81 94 VAL A O 1
ATOM 714 N N . PRO A 1 95 ? 2.941 9.575 15.204 1.00 93.69 95 PRO A N 1
ATOM 715 C CA . PRO A 1 95 ? 4.319 9.245 14.876 1.00 93.69 95 PRO A CA 1
ATOM 716 C C . PRO A 1 95 ? 4.418 7.748 14.571 1.00 93.69 95 PRO A C 1
ATOM 718 O O . PRO A 1 95 ? 3.978 6.916 15.361 1.00 93.69 95 PRO A O 1
ATOM 721 N N . MET A 1 96 ? 5.006 7.407 13.428 1.00 94.00 96 MET A N 1
ATOM 722 C CA . MET A 1 96 ? 5.221 6.023 13.019 1.00 94.00 96 MET A CA 1
ATOM 723 C C . MET A 1 96 ? 6.654 5.828 12.546 1.00 94.00 96 MET A C 1
ATOM 725 O O . MET A 1 96 ? 7.217 6.685 11.862 1.00 94.00 96 MET A O 1
ATOM 729 N N . ALA A 1 97 ? 7.230 4.689 12.915 1.00 93.50 97 ALA A N 1
ATOM 730 C CA . ALA A 1 97 ? 8.507 4.241 12.393 1.00 93.50 97 ALA A CA 1
ATOM 731 C C . ALA A 1 97 ? 8.294 3.457 11.094 1.00 93.50 97 ALA A C 1
ATOM 733 O O . ALA A 1 97 ? 7.246 2.846 10.887 1.00 93.50 97 ALA A O 1
ATOM 734 N N . PHE A 1 98 ? 9.308 3.481 10.238 1.00 96.06 98 PHE A N 1
ATOM 735 C CA . PHE A 1 98 ? 9.391 2.609 9.079 1.00 96.06 98 PHE A CA 1
ATOM 736 C C . PHE A 1 98 ? 10.439 1.534 9.360 1.00 96.06 98 PHE A C 1
ATOM 738 O O . PHE A 1 98 ? 11.588 1.868 9.647 1.00 96.06 98 PHE A O 1
ATOM 745 N N . ASP A 1 99 ? 10.046 0.268 9.260 1.00 95.19 99 ASP A N 1
ATOM 746 C CA . ASP A 1 99 ? 10.937 -0.885 9.430 1.00 95.19 99 ASP A CA 1
ATOM 747 C C . ASP A 1 99 ? 10.602 -1.950 8.378 1.00 95.19 99 ASP A C 1
ATOM 749 O O . ASP A 1 99 ? 9.816 -2.867 8.604 1.00 95.19 99 ASP A O 1
ATOM 753 N N . GLY A 1 100 ? 11.065 -1.723 7.144 1.00 93.00 100 GLY A N 1
ATOM 754 C CA . GLY A 1 100 ? 10.676 -2.533 5.978 1.00 93.00 100 GLY A CA 1
ATOM 755 C C . GLY A 1 100 ? 9.194 -2.413 5.580 1.00 93.00 100 GLY A C 1
ATOM 756 O O . GLY A 1 100 ? 8.725 -3.123 4.688 1.00 93.00 100 GLY A O 1
ATOM 757 N N . GLY A 1 101 ? 8.446 -1.518 6.226 1.00 95.25 101 GLY A N 1
ATOM 758 C CA . GLY A 1 101 ? 7.008 -1.360 6.068 1.00 95.25 101 GLY A CA 1
ATOM 759 C C . GLY A 1 101 ? 6.386 -0.512 7.172 1.00 95.25 101 GLY A C 1
ATOM 760 O O . GLY A 1 101 ? 7.081 0.201 7.899 1.00 95.25 101 GLY A O 1
ATOM 761 N N . ILE A 1 102 ? 5.062 -0.600 7.270 1.00 96.06 102 ILE A N 1
ATOM 762 C CA . ILE A 1 102 ? 4.229 0.060 8.275 1.00 96.06 102 ILE A CA 1
ATOM 763 C C . ILE A 1 102 ? 3.454 -1.004 9.045 1.00 96.06 102 ILE A C 1
ATOM 765 O O . ILE A 1 102 ? 2.794 -1.847 8.439 1.00 96.06 102 ILE A O 1
ATOM 769 N N . ASP A 1 103 ? 3.482 -0.916 10.372 1.00 95.69 103 ASP A N 1
ATOM 770 C CA . ASP A 1 103 ? 2.639 -1.723 11.250 1.0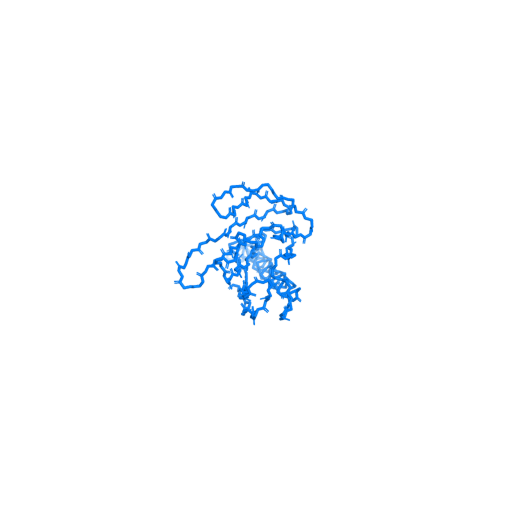0 95.69 103 ASP A CA 1
ATOM 771 C C . ASP A 1 103 ? 1.536 -0.857 11.876 1.00 95.69 103 ASP A C 1
ATOM 773 O O . ASP A 1 103 ? 1.801 0.033 12.683 1.00 95.69 103 ASP A O 1
ATOM 777 N N . LEU A 1 104 ? 0.292 -1.119 11.473 1.00 95.06 104 LEU A N 1
ATOM 778 C CA . LEU A 1 104 ? -0.926 -0.468 11.960 1.00 95.06 104 LEU A CA 1
ATOM 779 C C . LEU A 1 104 ? -1.646 -1.290 13.038 1.00 95.06 104 LEU A C 1
ATOM 781 O O . LEU A 1 104 ? -2.764 -0.951 13.431 1.00 95.06 104 LEU A O 1
ATOM 785 N N . THR A 1 105 ? -1.055 -2.390 13.510 1.00 93.88 105 THR A N 1
ATOM 786 C CA . THR A 1 105 ? -1.721 -3.330 14.424 1.00 93.88 105 THR A CA 1
ATOM 787 C C . THR A 1 105 ? -2.138 -2.649 15.726 1.00 93.88 105 THR A C 1
ATOM 789 O O . THR A 1 105 ? -3.248 -2.867 16.208 1.00 93.88 105 THR A O 1
ATOM 792 N N . ALA A 1 106 ? -1.304 -1.748 16.253 1.00 93.25 106 ALA A N 1
ATOM 793 C CA . ALA A 1 106 ? -1.621 -0.965 17.449 1.00 93.25 106 ALA A CA 1
ATOM 794 C C . ALA A 1 106 ? -2.809 0.001 17.253 1.00 93.25 106 ALA A C 1
ATOM 796 O O . ALA A 1 106 ? -3.377 0.476 18.232 1.00 93.25 106 ALA A O 1
ATOM 797 N N . GLN A 1 107 ? -3.201 0.287 16.008 1.00 94.62 107 GLN A N 1
ATOM 798 C CA . GLN A 1 107 ? -4.327 1.158 15.665 1.00 94.62 107 GLN A CA 1
ATOM 799 C C . GLN A 1 107 ? -5.513 0.404 15.058 1.00 94.62 107 GLN A C 1
ATOM 801 O O . GLN A 1 107 ? -6.469 1.040 14.614 1.00 94.62 107 GLN A O 1
ATOM 806 N N . ALA A 1 108 ? -5.496 -0.932 15.073 1.00 92.31 108 ALA A N 1
ATOM 807 C CA . ALA A 1 108 ? -6.538 -1.764 14.475 1.00 92.31 108 ALA A CA 1
ATOM 808 C C . ALA A 1 108 ? -7.957 -1.372 14.929 1.00 92.31 108 ALA A C 1
ATOM 810 O O . ALA A 1 108 ? -8.870 -1.336 14.109 1.00 92.31 108 ALA A O 1
ATOM 811 N N . GLU A 1 109 ? -8.140 -1.017 16.206 1.00 91.00 109 GLU A N 1
ATOM 812 C CA . GLU A 1 109 ? -9.428 -0.559 16.745 1.00 91.00 109 GLU A CA 1
ATOM 813 C C . GLU A 1 109 ? -9.917 0.738 16.077 1.00 91.00 109 GLU A C 1
ATOM 815 O O . GLU A 1 109 ? -11.060 0.816 15.629 1.00 91.00 109 GLU A O 1
ATOM 820 N N . ALA A 1 110 ? -9.034 1.726 15.907 1.00 91.81 110 ALA A N 1
ATOM 821 C CA . ALA A 1 110 ? -9.355 2.987 15.235 1.00 91.81 110 ALA A CA 1
ATOM 822 C C . ALA A 1 110 ? -9.665 2.808 13.736 1.00 91.81 110 ALA A C 1
ATOM 824 O O . ALA A 1 110 ? -10.307 3.668 13.128 1.00 91.81 110 ALA A O 1
ATOM 825 N N . LEU A 1 111 ? -9.222 1.695 13.141 1.00 93.31 111 LEU A N 1
ATOM 826 C CA . LEU A 1 111 ? -9.442 1.346 11.737 1.00 93.31 111 LEU A CA 1
ATOM 827 C C . LEU A 1 111 ? -10.690 0.479 11.506 1.00 93.31 111 LEU A C 1
ATOM 829 O O . LEU A 1 111 ? -11.098 0.337 10.354 1.00 93.31 111 LEU A O 1
ATOM 833 N N . GLN A 1 112 ? -11.325 -0.056 12.558 1.00 89.81 112 GLN A N 1
ATOM 834 C CA . GLN A 1 112 ? -12.539 -0.885 12.449 1.00 89.81 112 GLN A CA 1
ATOM 835 C C . GLN A 1 112 ? -13.711 -0.244 11.685 1.00 89.81 112 GLN A C 1
ATOM 837 O O . GLN A 1 112 ? -14.456 -0.986 11.047 1.00 89.81 112 GLN A O 1
ATOM 842 N N . PRO A 1 113 ? -13.919 1.092 11.699 1.00 93.00 113 PRO A N 1
ATOM 843 C CA . PRO A 1 113 ? -14.977 1.711 10.897 1.00 93.00 113 PRO A CA 1
ATOM 844 C C . PRO A 1 113 ? -14.747 1.631 9.378 1.00 93.00 113 PRO A C 1
ATOM 846 O O . PRO A 1 113 ? -15.656 1.941 8.606 1.00 93.00 113 PRO A O 1
ATOM 849 N N . CYS A 1 114 ? -13.542 1.266 8.942 1.00 96.06 114 CYS A N 1
ATOM 850 C CA . CYS A 1 114 ? -13.147 1.127 7.547 1.00 96.06 114 CYS A CA 1
ATOM 851 C C . CYS A 1 114 ? -12.935 -0.346 7.178 1.00 96.06 114 CYS A C 1
ATOM 853 O O . CYS A 1 114 ? -12.70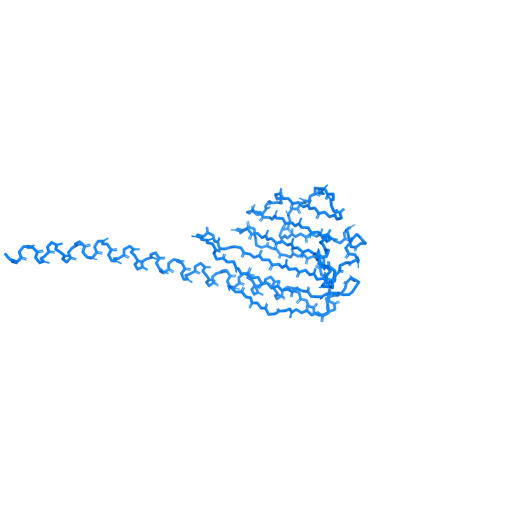3 -1.187 8.044 1.00 96.06 114 CYS A O 1
ATOM 855 N N . ASP A 1 115 ? -13.028 -0.650 5.886 1.00 96.25 115 ASP A N 1
ATOM 856 C CA . ASP A 1 115 ? -13.012 -2.018 5.349 1.00 96.25 115 ASP A CA 1
ATOM 857 C C . ASP A 1 115 ? -12.143 -2.166 4.090 1.00 96.25 115 ASP A C 1
ATOM 859 O O . ASP A 1 115 ? -12.112 -3.221 3.454 1.00 96.25 115 ASP A O 1
ATOM 863 N N . ARG A 1 116 ? -11.414 -1.109 3.721 1.00 96.31 116 ARG A N 1
ATOM 864 C CA . ARG A 1 116 ? -10.588 -1.046 2.519 1.00 96.31 116 ARG A CA 1
ATOM 865 C C . ARG A 1 116 ? -9.242 -0.398 2.798 1.00 96.31 116 ARG A C 1
ATOM 867 O O . ARG A 1 116 ? -9.184 0.627 3.467 1.00 96.31 116 ARG A O 1
ATOM 874 N N . ILE A 1 117 ? -8.181 -0.954 2.219 1.00 97.31 117 ILE A N 1
ATOM 875 C CA . ILE A 1 117 ? -6.851 -0.339 2.156 1.00 97.31 117 ILE A CA 1
ATOM 876 C C . ILE A 1 117 ? -6.465 -0.184 0.687 1.00 97.31 117 ILE A C 1
ATOM 878 O O . ILE A 1 117 ? -6.361 -1.170 -0.036 1.00 97.31 117 ILE A O 1
ATOM 882 N N . ASP A 1 118 ? -6.247 1.042 0.233 1.00 96.94 118 ASP A N 1
ATOM 883 C CA . ASP A 1 118 ? -5.662 1.322 -1.075 1.00 96.94 118 ASP A CA 1
ATOM 884 C C . ASP A 1 118 ? -4.162 1.599 -0.881 1.00 96.94 118 ASP A C 1
ATOM 886 O O . ASP A 1 118 ? -3.777 2.521 -0.158 1.00 96.94 118 ASP A O 1
ATOM 890 N N . ILE A 1 119 ? -3.316 0.787 -1.519 1.00 97.69 119 ILE A N 1
ATOM 891 C CA . ILE A 1 119 ? -1.854 0.898 -1.463 1.00 97.69 119 ILE A CA 1
ATOM 892 C C . ILE A 1 119 ? -1.371 1.315 -2.842 1.00 97.69 119 ILE A C 1
ATOM 894 O O . ILE A 1 119 ? -1.646 0.646 -3.839 1.00 97.69 119 ILE A O 1
ATOM 898 N N . ALA A 1 120 ? -0.627 2.411 -2.904 1.00 96.62 120 ALA A N 1
ATOM 899 C CA . ALA A 1 120 ? -0.033 2.889 -4.135 1.00 96.62 120 ALA A CA 1
ATOM 900 C C . ALA A 1 120 ? 1.451 3.192 -3.979 1.00 96.62 120 ALA A C 1
ATOM 902 O O . ALA A 1 120 ? 1.881 3.743 -2.970 1.00 96.62 120 ALA A O 1
ATOM 903 N N . LEU A 1 121 ? 2.210 2.879 -5.020 1.00 96.19 121 LEU A N 1
ATOM 904 C CA . LEU A 1 121 ? 3.634 3.133 -5.150 1.00 96.19 121 LEU A CA 1
ATOM 905 C C . LEU A 1 121 ? 3.863 4.076 -6.331 1.00 96.19 121 LEU A C 1
ATOM 907 O O . LEU A 1 121 ? 3.158 3.999 -7.340 1.00 96.19 121 LEU A O 1
ATOM 911 N N . MET A 1 122 ? 4.855 4.954 -6.224 1.00 93.50 122 MET A N 1
ATOM 912 C CA . MET A 1 122 ? 5.268 5.813 -7.336 1.00 93.50 122 MET A CA 1
ATOM 913 C C . MET A 1 122 ? 6.565 5.315 -7.978 1.00 93.50 122 MET A C 1
ATOM 915 O O . MET A 1 122 ? 7.420 4.694 -7.335 1.00 93.50 122 MET A O 1
ATOM 919 N N . ALA A 1 123 ? 6.694 5.591 -9.272 1.00 86.88 123 ALA A N 1
ATOM 920 C CA . ALA A 1 123 ? 7.941 5.454 -10.010 1.00 86.88 123 ALA A CA 1
ATOM 921 C C . ALA A 1 123 ? 8.992 6.456 -9.500 1.00 86.88 123 ALA A C 1
ATOM 923 O O . ALA A 1 123 ? 8.649 7.504 -8.951 1.00 86.88 123 ALA A O 1
ATOM 924 N N . ASN A 1 124 ? 10.272 6.152 -9.709 1.00 78.50 124 ASN A N 1
ATOM 925 C CA . ASN A 1 124 ? 11.367 6.997 -9.230 1.00 78.50 124 ASN A CA 1
ATOM 926 C C . ASN A 1 124 ? 11.618 8.193 -10.163 1.00 78.50 124 ASN A C 1
ATOM 928 O O . ASN A 1 124 ? 12.066 9.244 -9.711 1.00 78.50 124 ASN A O 1
ATOM 932 N N . TRP A 1 125 ? 11.324 8.046 -11.460 1.00 65.62 125 TRP A N 1
ATOM 933 C CA . TRP A 1 125 ? 11.675 9.023 -12.500 1.00 65.62 125 TRP A CA 1
ATOM 934 C C . TRP A 1 125 ? 10.464 9.678 -13.186 1.00 65.62 125 TRP A C 1
ATOM 936 O O . TRP A 1 125 ? 10.616 10.303 -14.236 1.00 65.62 125 TRP A O 1
ATOM 946 N N . GLY A 1 126 ? 9.251 9.573 -12.631 1.00 61.72 126 GLY A N 1
ATOM 947 C CA . GLY A 1 126 ? 8.068 10.159 -13.268 1.00 61.72 126 GLY A CA 1
ATOM 948 C C . GLY A 1 126 ? 6.786 10.130 -12.438 1.00 61.72 126 GLY A C 1
ATOM 949 O O . GLY A 1 126 ? 6.785 9.790 -11.263 1.00 61.72 126 GLY A O 1
ATOM 950 N N . TYR A 1 127 ? 5.671 10.481 -13.085 1.00 69.88 127 TYR A N 1
ATOM 951 C CA . TYR A 1 127 ? 4.326 10.538 -12.486 1.00 69.88 127 TYR A CA 1
ATOM 952 C C . TYR A 1 127 ? 3.597 9.185 -12.458 1.00 69.88 127 TYR A C 1
ATOM 954 O O . TYR A 1 127 ? 2.427 9.125 -12.080 1.00 69.88 127 TYR A O 1
ATOM 962 N N . LEU A 1 128 ? 4.258 8.113 -12.906 1.00 81.75 128 LEU A N 1
ATOM 963 C CA . LEU A 1 128 ? 3.663 6.781 -12.970 1.00 81.75 128 LEU A CA 1
ATOM 964 C C . LEU A 1 128 ? 3.373 6.272 -11.557 1.00 81.75 128 LEU A C 1
ATOM 966 O O . LEU A 1 128 ? 4.223 6.348 -10.665 1.00 81.75 128 LEU A O 1
ATOM 970 N N . LYS A 1 129 ? 2.158 5.759 -11.371 1.00 90.44 129 LYS A N 1
ATOM 971 C CA . LYS A 1 129 ? 1.638 5.310 -10.085 1.00 90.44 129 LYS A CA 1
ATOM 972 C C . LYS A 1 129 ? 1.026 3.935 -10.265 1.00 90.44 129 LYS A C 1
ATOM 974 O O . LYS A 1 129 ? 0.006 3.795 -10.922 1.00 90.44 129 LYS A O 1
ATOM 979 N N . GLY A 1 130 ? 1.610 2.959 -9.593 1.00 94.44 130 GLY A N 1
ATOM 980 C CA . GLY A 1 130 ? 1.054 1.626 -9.507 1.00 94.44 130 GLY A CA 1
ATOM 981 C C . GLY A 1 130 ? 0.376 1.420 -8.163 1.00 94.44 130 GLY A C 1
ATOM 982 O O . GLY A 1 130 ? 0.656 2.130 -7.199 1.00 94.44 130 GLY A O 1
ATOM 983 N N . GLY A 1 131 ? -0.524 0.457 -8.065 1.00 96.75 131 GLY A N 1
ATOM 984 C CA . GLY A 1 131 ? -1.159 0.148 -6.796 1.00 96.75 131 GLY A CA 1
ATOM 985 C C . GLY A 1 131 ? -2.175 -0.967 -6.883 1.00 96.75 131 GLY A C 1
ATOM 986 O O . GLY A 1 131 ? -2.469 -1.500 -7.950 1.00 96.75 131 GLY A O 1
ATOM 987 N N . PHE A 1 132 ? -2.716 -1.314 -5.731 1.00 97.44 132 PHE A N 1
ATOM 988 C CA . PHE A 1 132 ? -3.767 -2.304 -5.595 1.00 97.44 132 PHE A CA 1
ATOM 989 C C . PHE A 1 132 ? -4.595 -1.986 -4.357 1.00 97.44 132 PHE A C 1
ATOM 991 O O . PHE A 1 132 ? -4.280 -1.098 -3.559 1.00 97.44 132 PHE A O 1
ATOM 998 N N . ARG A 1 133 ? -5.687 -2.724 -4.221 1.00 97.06 133 ARG A N 1
ATOM 999 C CA . ARG A 1 133 ? -6.633 -2.574 -3.128 1.00 97.06 133 ARG A CA 1
ATOM 1000 C C . ARG A 1 133 ? -6.692 -3.851 -2.314 1.00 97.06 133 ARG A C 1
ATOM 1002 O O . ARG A 1 133 ? -6.678 -4.935 -2.881 1.00 97.06 133 ARG A O 1
ATOM 1009 N N . LEU A 1 134 ? -6.848 -3.716 -1.010 1.00 96.75 134 LEU A N 1
ATOM 1010 C CA . LEU A 1 134 ? -7.243 -4.780 -0.103 1.00 96.75 134 LEU A CA 1
ATOM 1011 C C . LEU A 1 134 ? -8.625 -4.454 0.449 1.00 96.75 134 LEU A C 1
ATOM 1013 O O . LEU A 1 134 ? -8.884 -3.311 0.820 1.00 96.75 134 LEU A O 1
ATOM 1017 N N . GLU A 1 135 ? -9.497 -5.449 0.520 1.00 96.88 135 GLU A N 1
ATOM 1018 C CA . GLU A 1 135 ? -10.690 -5.383 1.364 1.00 96.88 135 GLU A CA 1
ATOM 1019 C C . GLU A 1 135 ? -10.479 -6.290 2.572 1.00 96.88 135 GLU A C 1
ATOM 1021 O O . GLU A 1 135 ? -9.811 -7.329 2.484 1.00 96.88 135 GLU A O 1
ATOM 1026 N N . TYR A 1 136 ? -11.005 -5.877 3.718 1.00 96.12 136 TYR A N 1
ATOM 1027 C CA . TYR A 1 136 ? -10.857 -6.599 4.971 1.00 96.12 136 TYR A CA 1
ATOM 1028 C C . TYR A 1 136 ? -12.118 -6.482 5.829 1.00 96.12 136 TYR A C 1
ATOM 1030 O O . TYR A 1 136 ? -12.905 -5.550 5.695 1.00 96.12 136 TYR A O 1
ATOM 1038 N N . ALA A 1 137 ? -12.309 -7.445 6.726 1.00 94.06 137 ALA A N 1
ATOM 1039 C CA . ALA A 1 137 ? -13.369 -7.434 7.724 1.00 94.06 137 ALA A CA 1
ATOM 1040 C C . ALA A 1 137 ? -12.760 -7.714 9.100 1.00 94.06 137 ALA A C 1
ATOM 1042 O O . ALA A 1 137 ? -12.088 -8.730 9.304 1.00 94.06 137 ALA A O 1
ATOM 1043 N N . GLY A 1 138 ? -12.960 -6.789 10.042 1.00 90.19 138 GLY A N 1
ATOM 1044 C CA . GLY A 1 138 ? -12.270 -6.821 11.330 1.00 90.19 138 GLY A CA 1
ATOM 1045 C C . GLY A 1 138 ? -10.755 -6.737 11.134 1.00 90.19 138 GLY A C 1
ATOM 1046 O O . GLY A 1 138 ? -10.243 -5.726 10.667 1.00 90.19 138 GLY A O 1
ATOM 1047 N N . SER A 1 139 ? -10.039 -7.809 11.467 1.00 90.75 139 SER A N 1
ATOM 1048 C CA . SER A 1 139 ? -8.579 -7.910 11.339 1.00 90.75 139 SER A CA 1
ATOM 1049 C C . SER A 1 139 ? -8.121 -8.895 10.262 1.00 90.75 139 SER A C 1
ATOM 1051 O O . SER A 1 139 ? -6.991 -9.381 10.320 1.00 90.75 139 SER A O 1
ATOM 1053 N N . ARG A 1 140 ? -8.983 -9.225 9.288 1.00 95.31 140 ARG A N 1
ATOM 1054 C CA . ARG A 1 140 ? -8.666 -10.214 8.250 1.00 95.31 140 ARG A CA 1
ATOM 1055 C C . ARG A 1 140 ? -8.946 -9.724 6.841 1.00 95.31 140 ARG A C 1
ATOM 1057 O O . ARG A 1 140 ? -10.039 -9.238 6.561 1.00 95.31 140 ARG A O 1
ATOM 1064 N N . VAL A 1 141 ? -7.980 -9.928 5.950 1.00 96.50 141 VAL A N 1
ATOM 1065 C CA . VAL A 1 141 ? -8.120 -9.681 4.509 1.00 96.50 141 VAL A CA 1
ATOM 1066 C C . VAL A 1 141 ? -9.196 -10.603 3.937 1.00 96.50 141 VAL A C 1
ATOM 1068 O O . VAL A 1 141 ? -9.128 -11.822 4.091 1.00 96.50 141 VAL A O 1
ATOM 1071 N N . THR A 1 142 ? -10.178 -10.027 3.255 1.00 97.12 142 THR A N 1
ATOM 1072 C CA . THR A 1 142 ? -11.266 -10.751 2.582 1.00 97.12 142 THR A CA 1
ATOM 1073 C C . THR A 1 142 ? -11.090 -10.762 1.072 1.00 97.12 142 THR A C 1
ATOM 1075 O O . THR A 1 142 ? -11.517 -11.711 0.417 1.00 97.12 142 THR A O 1
ATOM 1078 N N . GLN A 1 143 ? -10.428 -9.746 0.516 1.00 97.06 143 GLN A N 1
ATOM 1079 C CA . GLN A 1 143 ? -10.148 -9.659 -0.909 1.00 97.06 143 GLN A CA 1
ATOM 1080 C C . GLN A 1 143 ? -8.829 -8.937 -1.168 1.00 97.06 143 GLN A C 1
ATOM 1082 O O . GLN A 1 143 ? -8.500 -7.948 -0.516 1.00 97.06 143 GLN A O 1
ATOM 1087 N N . ILE A 1 144 ? -8.107 -9.408 -2.183 1.00 95.94 144 ILE A N 1
ATOM 1088 C CA . ILE A 1 144 ? -6.958 -8.720 -2.767 1.00 95.94 144 ILE A CA 1
ATOM 1089 C C . ILE A 1 144 ? -7.371 -8.327 -4.184 1.00 95.94 144 ILE A C 1
ATOM 1091 O O . ILE A 1 144 ? -7.656 -9.182 -5.020 1.00 95.94 144 ILE A O 1
ATOM 1095 N N . GLY A 1 145 ? -7.503 -7.028 -4.413 1.00 92.62 145 GLY A N 1
ATOM 1096 C CA . GLY A 1 145 ? -7.919 -6.447 -5.678 1.00 92.62 145 GLY A CA 1
ATOM 1097 C C . GLY A 1 145 ? -6.834 -6.515 -6.748 1.00 92.62 145 GLY A C 1
ATOM 1098 O O . GLY A 1 145 ? -5.664 -6.796 -6.483 1.00 92.62 145 GLY A O 1
ATOM 1099 N N . GLU A 1 146 ? -7.244 -6.221 -7.977 1.00 88.75 146 GLU A N 1
ATOM 1100 C CA . GLU A 1 146 ? -6.344 -6.181 -9.125 1.00 88.75 146 GLU A CA 1
ATOM 1101 C C . GLU A 1 146 ? -5.270 -5.101 -8.979 1.00 88.75 146 GLU A C 1
ATOM 1103 O O . GLU A 1 146 ? -5.502 -4.011 -8.444 1.00 88.75 146 GLU A O 1
ATOM 1108 N N . ARG A 1 147 ? -4.095 -5.419 -9.516 1.00 91.25 147 ARG A N 1
ATOM 1109 C CA . ARG A 1 147 ? -2.931 -4.538 -9.572 1.00 91.25 147 ARG A CA 1
ATOM 1110 C C . ARG A 1 147 ? -3.071 -3.632 -10.789 1.00 91.25 147 ARG A C 1
ATOM 1112 O O . ARG A 1 147 ? -3.486 -4.087 -11.852 1.00 91.25 147 ARG A O 1
ATOM 1119 N N . ARG A 1 148 ? -2.765 -2.350 -10.625 1.00 87.94 148 ARG A N 1
ATOM 1120 C CA . ARG A 1 148 ? -2.901 -1.319 -11.662 1.00 87.94 148 ARG A CA 1
ATOM 1121 C C . ARG A 1 148 ? -1.617 -0.501 -11.758 1.00 87.94 148 ARG A C 1
ATOM 1123 O O . ARG A 1 148 ? -0.919 -0.376 -10.753 1.00 87.94 148 ARG A O 1
ATOM 1130 N N . LEU A 1 149 ? -1.349 0.045 -12.944 1.00 82.38 149 LEU A N 1
ATOM 1131 C CA . LEU A 1 149 ? -0.270 0.982 -13.295 1.00 82.38 149 LEU A CA 1
ATOM 1132 C C . LEU A 1 149 ? -0.850 2.239 -13.946 1.00 82.38 149 LEU A C 1
ATOM 1134 O O . LEU A 1 149 ? -1.968 2.130 -14.504 1.00 82.38 149 LEU A O 1
#

Organism: NCBI:txid316276

Secondary structure (DSSP, 8-state):
-HHHHHHHHHHHHHHHHHHHHHHHHHHHHHHHHHHHHHHHHHT--TTS-SSEEE--TTSEEEEEEE-TTT--EEEEEEEETTEEEEEEETTEE-----SSEEE-GGGHHHHTT--EEEEEEE-SSSS-EEEEEEEEETTEEEEEPPPB-

pLDDT: mean 90.88, std 8.04, range [61.38, 97.69]

Sequence (149 aa):
MRLLIKLLKWIGLLLGLPLLVLMGLIAWDARQLEKAVEQVAASFTLGGSPFIIPLPADRIAMVSVSNRDSRRTCADLVVHNGVVRSARIAGQAVPMAFDGGIDLTAQAEALQPCDRIDIALMANWGYLKGGFRLEYAGSRVTQIGERRL

Radius of gyration: 20.92 Å; chains: 1; bounding box: 48×34×68 Å